Protein AF-A0A1I7TER5-F1 (afdb_monomer_lite)

InterPro domains:
  IPR012885 Sdz-33, F-box domain [PF07735] (1-21)

Sequence (91 aa):
MNSFLKSWMNGGNSIMKYLSVRMKKYDLRSILNGFELDSQSLHFHSGIEIRRKSDGKVALIRMSGVRTFSMYVWPDWKGLPYPVDNPNQLS

Foldseek 3Di:
DLVVVVCVLVVPPVVDFKDKDADPDDDPCVNCPPPDADPPQPVPVFWGWDARQPFQKIWTWGQDPRRMTMIGIDHHDVRHHPPHPDPVVVD

Organism: NCBI:txid1561998

Secondary structure (DSSP, 8-state):
-HHHHHHHHTTTTTT--EEEEE-SS--HHHHTTT----TTS--BTTEEEEEETTTTEEEEEEEETTTEEEEEEEEPGGGSPSSPSSGGGG-

pLDDT: mean 78.72, std 12.88, range [49.12, 93.62]

Structure (mmCIF, N/CA/C/O backbone):
data_AF-A0A1I7TER5-F1
#
_entry.id   AF-A0A1I7TER5-F1
#
loop_
_atom_site.group_PDB
_atom_site.id
_atom_site.type_symbol
_atom_site.label_atom_id
_atom_site.label_alt_id
_atom_site.label_comp_id
_atom_site.label_asym_id
_atom_site.label_entity_id
_atom_site.label_seq_id
_atom_site.pdbx_PDB_ins_code
_atom_site.Cartn_x
_atom_site.Cartn_y
_atom_site.Cartn_z
_atom_site.occupancy
_atom_site.B_iso_or_equiv
_atom_site.auth_seq_id
_atom_site.auth_comp_id
_atom_site.auth_asym_id
_atom_site.auth_atom_id
_atom_site.pdbx_PDB_model_num
ATOM 1 N N . MET A 1 1 ? 11.206 1.413 -4.651 1.00 86.88 1 MET A N 1
ATOM 2 C CA . MET A 1 1 ? 9.772 1.090 -4.476 1.00 86.88 1 MET A CA 1
ATOM 3 C C . MET A 1 1 ? 9.543 0.114 -3.325 1.00 86.88 1 MET A C 1
ATOM 5 O O . MET A 1 1 ? 8.806 0.469 -2.422 1.00 86.88 1 MET A O 1
ATOM 9 N N . ASN A 1 2 ? 10.210 -1.048 -3.276 1.00 88.94 2 ASN A N 1
ATOM 10 C CA . ASN A 1 2 ? 10.057 -2.003 -2.163 1.00 88.94 2 ASN A CA 1
ATOM 11 C C . ASN A 1 2 ? 10.257 -1.371 -0.766 1.00 88.94 2 ASN A C 1
ATOM 13 O O . ASN A 1 2 ? 9.395 -1.512 0.092 1.00 88.94 2 ASN A O 1
ATOM 17 N N . SER A 1 3 ? 11.325 -0.589 -0.561 1.00 90.94 3 SER A N 1
ATOM 18 C CA . SER A 1 3 ? 11.564 0.100 0.722 1.00 90.94 3 SER A CA 1
ATOM 19 C C . SER A 1 3 ? 10.465 1.099 1.087 1.00 90.94 3 SER A C 1
ATOM 21 O O . SER A 1 3 ? 10.132 1.243 2.257 1.00 90.94 3 SER A O 1
ATOM 23 N N . PHE A 1 4 ? 9.873 1.758 0.086 1.00 91.69 4 PHE A N 1
ATOM 24 C CA . PHE A 1 4 ? 8.729 2.641 0.296 1.00 91.69 4 PHE A CA 1
ATOM 25 C C . PHE A 1 4 ? 7.505 1.841 0.759 1.00 91.69 4 PHE A C 1
ATOM 27 O O . PHE A 1 4 ? 6.903 2.206 1.761 1.00 91.69 4 PHE A O 1
ATOM 34 N N . LEU A 1 5 ? 7.184 0.721 0.098 1.00 91.19 5 LEU A N 1
ATOM 35 C CA . LEU A 1 5 ? 6.077 -0.150 0.505 1.00 91.19 5 LEU A CA 1
ATOM 36 C C . LEU A 1 5 ? 6.275 -0.704 1.919 1.00 91.19 5 LEU A C 1
ATOM 38 O O . LEU A 1 5 ? 5.340 -0.684 2.708 1.00 91.19 5 LEU A O 1
ATOM 42 N N . LYS A 1 6 ? 7.494 -1.130 2.270 1.00 92.25 6 LYS A N 1
ATOM 43 C CA . LYS A 1 6 ? 7.831 -1.586 3.628 1.00 92.25 6 LYS A CA 1
ATOM 44 C C . LYS A 1 6 ? 7.683 -0.472 4.665 1.00 92.25 6 LYS A C 1
ATOM 46 O O . LYS A 1 6 ? 7.066 -0.680 5.701 1.00 92.25 6 LYS A O 1
ATOM 51 N N . SER A 1 7 ? 8.204 0.722 4.377 1.00 93.31 7 SER A N 1
ATOM 52 C CA . SER A 1 7 ? 8.060 1.884 5.262 1.00 93.31 7 SER A CA 1
ATOM 53 C C . SER A 1 7 ? 6.593 2.269 5.454 1.00 93.31 7 SER A C 1
ATOM 55 O O . SER A 1 7 ? 6.164 2.494 6.583 1.00 93.31 7 SER A O 1
ATOM 57 N N . TRP A 1 8 ? 5.811 2.277 4.371 1.00 93.31 8 TRP A N 1
ATOM 58 C CA . TRP A 1 8 ? 4.375 2.509 4.434 1.00 93.31 8 TRP A CA 1
ATOM 59 C C . TRP A 1 8 ? 3.701 1.424 5.278 1.00 93.31 8 TRP A C 1
ATOM 61 O O . TRP A 1 8 ? 2.991 1.752 6.214 1.00 93.31 8 TRP A O 1
ATOM 71 N N . MET A 1 9 ? 3.956 0.141 5.038 1.00 90.88 9 MET A N 1
ATOM 72 C CA . MET A 1 9 ? 3.359 -0.951 5.820 1.00 90.88 9 MET A CA 1
ATOM 73 C C . MET A 1 9 ? 3.656 -0.880 7.324 1.00 90.88 9 MET A C 1
ATOM 75 O O . MET A 1 9 ? 2.833 -1.312 8.123 1.00 90.88 9 MET A O 1
ATOM 79 N N . ASN A 1 10 ? 4.768 -0.254 7.709 1.00 91.62 10 ASN A N 1
ATOM 80 C CA . ASN A 1 10 ? 5.160 -0.030 9.102 1.00 91.62 10 ASN A CA 1
ATOM 81 C C . ASN A 1 10 ? 4.653 1.309 9.681 1.00 91.62 10 ASN A C 1
ATOM 83 O O . ASN A 1 10 ? 5.252 1.851 10.606 1.00 91.62 10 ASN A O 1
ATOM 87 N N . GLY A 1 11 ? 3.575 1.875 9.130 1.00 90.00 11 GLY A N 1
ATOM 88 C CA . GLY A 1 11 ? 2.925 3.090 9.645 1.00 90.00 11 GLY A CA 1
ATOM 89 C C . GLY A 1 11 ? 3.433 4.402 9.041 1.00 90.00 11 GLY A C 1
ATOM 90 O O . GLY A 1 11 ? 2.882 5.467 9.325 1.00 90.00 11 GLY A O 1
ATOM 91 N N . GLY A 1 12 ? 4.429 4.353 8.154 1.00 92.62 12 GLY A N 1
ATOM 92 C CA . GLY A 1 12 ? 4.917 5.531 7.444 1.00 92.62 12 GLY A CA 1
ATOM 93 C C . GLY A 1 12 ? 3.821 6.194 6.603 1.00 92.62 12 GLY A C 1
ATOM 94 O O . GLY A 1 12 ? 3.039 5.519 5.928 1.00 92.62 12 GLY A O 1
ATOM 95 N N . ASN A 1 13 ? 3.775 7.528 6.625 1.00 90.50 13 ASN A N 1
ATOM 96 C CA . ASN A 1 13 ? 2.851 8.349 5.833 1.00 90.50 13 ASN A CA 1
ATOM 97 C C . ASN A 1 13 ? 1.381 7.874 5.916 1.00 90.50 13 ASN A C 1
ATOM 99 O O . ASN A 1 13 ? 0.755 7.529 4.911 1.00 90.50 13 ASN A O 1
ATOM 103 N N . SER A 1 14 ? 0.829 7.816 7.132 1.00 86.50 14 SER A N 1
ATOM 104 C CA . SER A 1 14 ? -0.544 7.352 7.383 1.00 86.50 14 SER A CA 1
ATOM 105 C C . SER A 1 14 ? -1.605 8.180 6.654 1.00 86.50 14 SER A C 1
ATOM 107 O O . SER A 1 14 ? -2.624 7.637 6.248 1.00 86.50 14 SER A O 1
ATOM 109 N N . ILE A 1 15 ? -1.379 9.466 6.402 1.00 90.75 15 ILE A N 1
ATOM 110 C CA . ILE A 1 15 ? -2.339 10.329 5.695 1.00 90.75 15 ILE A CA 1
ATOM 111 C C . ILE A 1 15 ? -2.357 10.126 4.171 1.00 90.75 15 ILE A C 1
ATOM 113 O O . ILE A 1 15 ? -3.163 10.754 3.483 1.00 90.75 15 ILE A O 1
ATOM 117 N N . MET A 1 16 ? -1.483 9.271 3.629 1.00 92.19 16 MET A N 1
ATOM 118 C CA . MET A 1 16 ? -1.385 9.044 2.191 1.00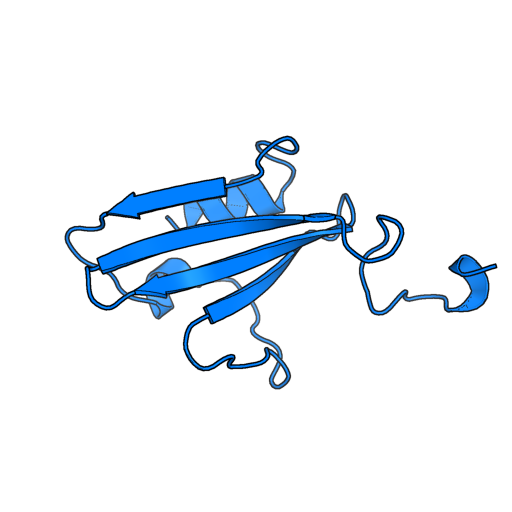 92.19 16 MET A CA 1
ATOM 119 C C . MET A 1 16 ? -2.700 8.524 1.609 1.00 92.19 16 MET A C 1
ATOM 121 O O . MET A 1 16 ? -3.294 7.588 2.138 1.00 92.19 16 MET A O 1
ATOM 125 N N . LYS A 1 17 ? -3.112 9.116 0.484 1.00 93.62 17 LYS A N 1
ATOM 126 C CA . LYS A 1 17 ? -4.304 8.719 -0.288 1.00 93.62 17 LYS A CA 1
ATOM 127 C C . LYS A 1 17 ? -3.952 8.166 -1.666 1.00 93.62 17 LYS A C 1
ATOM 129 O O . LYS A 1 17 ? -4.642 7.296 -2.187 1.00 93.62 17 LYS A O 1
ATOM 134 N N . TYR A 1 18 ? -2.883 8.685 -2.265 1.00 93.44 18 TYR A N 1
ATOM 135 C CA . TYR A 1 18 ? -2.494 8.354 -3.625 1.00 93.44 18 TYR A CA 1
ATOM 136 C C . TYR A 1 18 ? -0.994 8.555 -3.842 1.00 93.44 18 TYR A C 1
ATOM 138 O O . TYR A 1 18 ? -0.416 9.519 -3.340 1.00 93.44 18 TYR A O 1
ATOM 146 N N . LEU A 1 19 ? -0.385 7.669 -4.627 1.00 92.56 19 LEU A N 1
ATOM 147 C CA . LEU A 1 19 ? 0.959 7.817 -5.173 1.00 92.56 19 LEU A CA 1
ATOM 148 C C . LEU A 1 19 ? 0.956 7.372 -6.638 1.00 92.56 19 LEU A C 1
ATOM 150 O O . LEU A 1 19 ? 0.442 6.303 -6.959 1.00 92.56 19 LEU A O 1
ATOM 154 N N . SER A 1 20 ? 1.589 8.157 -7.509 1.00 90.94 20 SER A N 1
ATOM 155 C CA . SER A 1 20 ? 1.830 7.804 -8.909 1.00 90.94 20 SER A CA 1
ATOM 156 C C . SER A 1 20 ? 3.271 8.089 -9.274 1.00 90.94 20 SER A C 1
ATOM 158 O O . SER A 1 20 ? 3.731 9.224 -9.156 1.00 90.94 20 SER A O 1
ATOM 160 N N . VAL A 1 21 ? 3.999 7.062 -9.698 1.00 89.44 21 VAL A N 1
ATOM 161 C CA . VAL A 1 21 ? 5.416 7.180 -10.042 1.00 89.44 21 VAL A CA 1
ATOM 162 C C . VAL A 1 21 ? 5.672 6.469 -11.355 1.00 89.44 21 VAL A C 1
ATOM 164 O O . VAL A 1 21 ? 5.447 5.266 -11.490 1.00 89.44 21 VAL A O 1
ATOM 167 N N . ARG A 1 22 ? 6.207 7.209 -12.327 1.00 88.31 22 ARG A N 1
ATOM 168 C CA . ARG A 1 22 ? 6.697 6.626 -13.574 1.00 88.31 22 ARG A CA 1
ATOM 169 C C . ARG A 1 22 ? 8.054 5.970 -13.334 1.00 88.31 22 ARG A C 1
ATOM 171 O O . ARG A 1 22 ? 8.999 6.623 -12.897 1.00 88.31 22 ARG A O 1
ATOM 178 N N . MET A 1 23 ? 8.167 4.687 -13.650 1.00 84.38 23 MET A N 1
ATOM 179 C CA . MET A 1 23 ? 9.384 3.905 -13.458 1.00 84.38 23 MET A CA 1
ATOM 180 C C . MET A 1 23 ? 10.094 3.642 -14.791 1.00 84.38 23 MET A C 1
ATOM 182 O O . MET A 1 23 ? 9.480 3.237 -15.776 1.00 84.38 23 MET A O 1
ATOM 186 N N . LYS A 1 24 ? 11.421 3.839 -14.832 1.00 83.00 24 LYS A N 1
ATOM 187 C CA . LYS A 1 24 ? 12.232 3.563 -16.037 1.00 83.00 24 LYS A CA 1
ATOM 188 C C . LYS A 1 24 ? 12.323 2.061 -16.338 1.00 83.00 24 LYS A C 1
ATOM 190 O O . LYS A 1 24 ? 12.180 1.656 -17.491 1.00 83.00 24 LYS A O 1
ATOM 195 N N . LYS A 1 25 ? 12.531 1.247 -15.301 1.00 76.19 25 LYS A N 1
ATOM 196 C CA . LYS A 1 25 ? 12.509 -0.224 -15.318 1.00 76.19 25 LYS A CA 1
ATOM 197 C C . LYS A 1 25 ? 11.633 -0.692 -14.161 1.00 76.19 25 LYS A C 1
ATOM 199 O O . LYS A 1 25 ? 11.673 -0.068 -13.101 1.00 76.19 25 LYS A O 1
ATOM 204 N N . TYR A 1 26 ? 10.859 -1.751 -14.363 1.00 73.19 26 TYR A N 1
ATOM 205 C CA . TYR A 1 26 ? 10.047 -2.341 -13.306 1.00 73.19 26 TYR A CA 1
ATOM 206 C C . TYR A 1 26 ? 10.149 -3.864 -13.344 1.00 73.19 26 TYR A C 1
ATOM 208 O O . TYR A 1 26 ? 10.269 -4.456 -14.412 1.0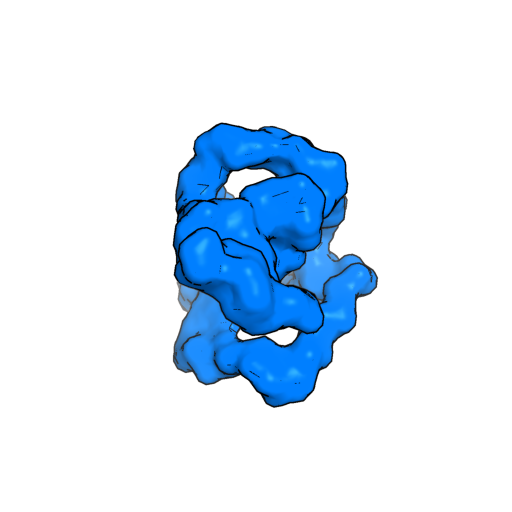0 73.19 26 TYR A O 1
ATOM 216 N N . ASP A 1 27 ? 10.107 -4.458 -12.157 1.00 76.56 27 ASP A N 1
ATOM 217 C CA . ASP A 1 27 ? 9.973 -5.889 -11.930 1.00 76.56 27 ASP A CA 1
ATOM 218 C C . ASP A 1 27 ? 9.033 -6.059 -10.733 1.00 76.56 27 ASP A C 1
ATOM 220 O O . ASP A 1 27 ? 9.319 -5.575 -9.632 1.00 76.56 27 ASP A O 1
ATOM 224 N N . LEU A 1 28 ? 7.884 -6.692 -10.969 1.00 74.69 28 LEU A N 1
ATOM 225 C CA . LEU A 1 28 ? 6.860 -6.900 -9.950 1.00 74.69 28 LEU A CA 1
ATOM 226 C C . LEU A 1 28 ? 7.416 -7.726 -8.785 1.00 74.69 28 LEU A C 1
ATOM 228 O O . LEU A 1 28 ? 7.149 -7.408 -7.627 1.00 74.69 28 LEU A O 1
ATOM 232 N N . ARG A 1 29 ? 8.261 -8.719 -9.088 1.00 77.19 29 ARG A N 1
ATOM 233 C CA . ARG A 1 29 ? 8.884 -9.580 -8.082 1.00 77.19 29 ARG A CA 1
ATOM 234 C C . ARG A 1 29 ? 9.802 -8.777 -7.162 1.00 77.19 29 ARG A C 1
ATOM 236 O O . ARG A 1 29 ? 9.727 -8.923 -5.948 1.00 77.19 29 ARG A O 1
ATOM 243 N N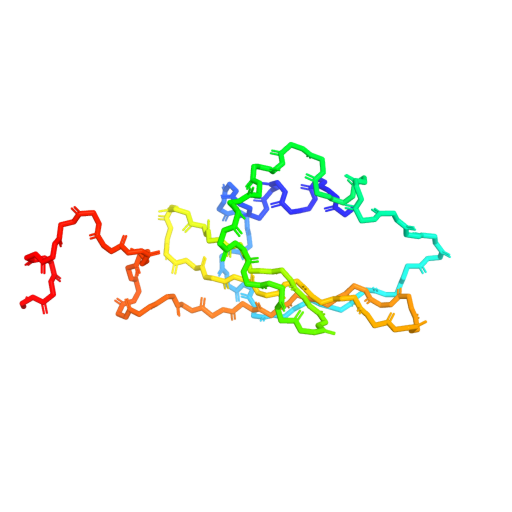 . SER A 1 30 ? 10.599 -7.863 -7.715 1.00 82.50 30 SER A N 1
ATOM 244 C CA . SER A 1 30 ? 11.432 -6.934 -6.939 1.00 82.50 30 SER A CA 1
ATOM 245 C C . SER A 1 30 ? 10.615 -5.949 -6.098 1.00 82.50 30 SER A C 1
ATOM 247 O O . SER A 1 30 ? 11.004 -5.632 -4.973 1.00 82.50 30 SER A O 1
ATOM 249 N N . ILE A 1 31 ? 9.491 -5.439 -6.616 1.00 82.31 31 ILE A N 1
ATOM 250 C CA . ILE A 1 31 ? 8.619 -4.512 -5.872 1.00 82.31 31 ILE A CA 1
ATOM 251 C C . ILE A 1 31 ? 7.997 -5.217 -4.664 1.00 82.31 31 ILE A C 1
ATOM 253 O O . ILE A 1 31 ? 8.002 -4.648 -3.570 1.00 82.31 31 ILE A O 1
ATOM 257 N N . LEU A 1 32 ? 7.532 -6.452 -4.850 1.00 80.94 32 LEU A N 1
ATOM 258 C CA . LEU A 1 32 ? 6.821 -7.242 -3.844 1.00 80.94 32 LEU A CA 1
ATOM 259 C C . LEU A 1 32 ? 7.729 -8.187 -3.048 1.00 80.94 32 LEU A C 1
ATOM 261 O O . LEU A 1 32 ? 7.245 -9.036 -2.305 1.00 80.94 32 LEU A O 1
ATOM 265 N N . ASN A 1 33 ? 9.048 -8.045 -3.162 1.00 84.75 33 ASN A N 1
ATOM 266 C CA . ASN A 1 33 ? 9.969 -8.908 -2.439 1.00 84.75 33 ASN A CA 1
ATOM 267 C C . ASN A 1 33 ? 9.790 -8.768 -0.912 1.00 84.75 33 ASN A C 1
ATOM 269 O O . ASN A 1 33 ? 9.966 -7.676 -0.351 1.00 84.75 33 ASN A O 1
ATOM 273 N N . GLY A 1 34 ? 9.480 -9.882 -0.248 1.00 81.81 34 GLY A N 1
ATOM 274 C CA . GLY A 1 34 ? 9.189 -9.939 1.186 1.00 81.81 34 GLY A CA 1
ATOM 275 C C . GLY A 1 34 ? 7.729 -9.672 1.559 1.00 81.81 34 GLY A C 1
ATOM 276 O O . GLY A 1 34 ? 7.463 -9.423 2.730 1.00 81.81 34 GLY A O 1
ATOM 277 N N . PHE A 1 35 ? 6.806 -9.695 0.594 1.00 79.88 35 PHE A N 1
ATOM 278 C CA . PHE A 1 35 ? 5.367 -9.742 0.848 1.00 79.88 35 PHE A CA 1
ATOM 279 C C . PHE A 1 35 ? 4.850 -11.156 0.574 1.00 79.88 35 PHE A C 1
ATOM 281 O O . PHE A 1 35 ? 5.075 -11.691 -0.513 1.00 79.88 35 PHE A O 1
ATOM 288 N N . GLU A 1 36 ? 4.166 -11.753 1.548 1.00 73.94 36 GLU A N 1
ATOM 289 C CA . GLU A 1 36 ? 3.392 -12.973 1.321 1.00 73.94 36 GLU A CA 1
ATOM 290 C C . GLU A 1 36 ? 2.131 -12.601 0.544 1.00 73.94 36 GLU A C 1
ATOM 292 O O . GLU A 1 36 ? 1.354 -11.742 0.963 1.00 73.94 36 GLU A O 1
ATOM 297 N N . LEU A 1 37 ? 1.977 -13.196 -0.636 1.00 67.50 37 LEU A N 1
ATOM 298 C CA . LEU A 1 37 ? 0.785 -13.036 -1.453 1.00 67.50 37 LEU A CA 1
ATOM 299 C C . LEU A 1 37 ? -0.146 -14.192 -1.114 1.00 67.50 37 L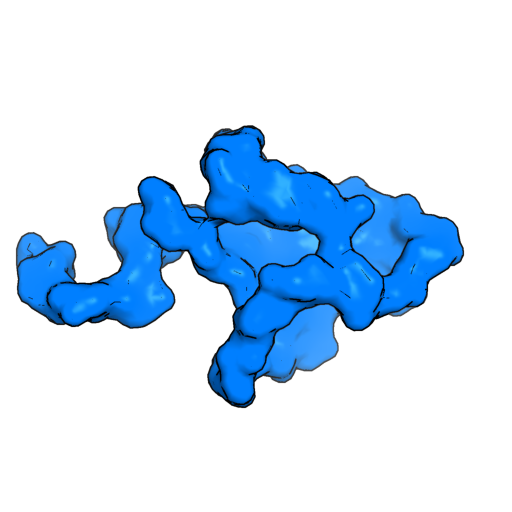EU A C 1
ATOM 301 O O . LEU A 1 37 ? 0.182 -15.343 -1.401 1.00 67.50 37 LEU A O 1
ATOM 305 N N . ASP A 1 38 ? -1.297 -13.893 -0.519 1.00 61.91 38 ASP A N 1
ATOM 306 C CA . ASP A 1 38 ? -2.328 -14.910 -0.347 1.00 61.91 38 ASP A CA 1
ATOM 307 C C . ASP A 1 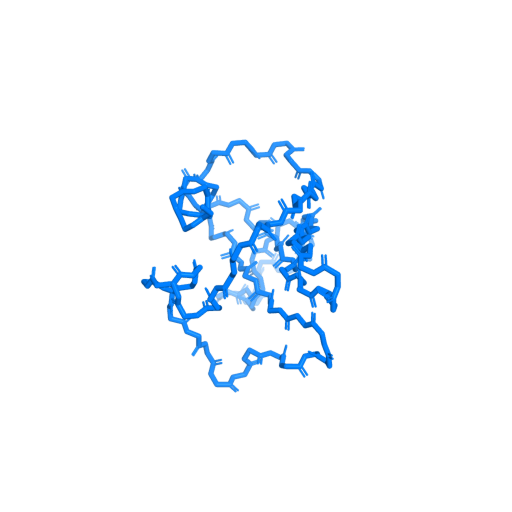38 ? -2.783 -15.406 -1.720 1.00 61.91 38 ASP A C 1
ATOM 309 O O . ASP A 1 38 ? -2.885 -14.631 -2.671 1.00 61.91 38 ASP A O 1
ATOM 313 N N . SER A 1 39 ? -3.104 -16.692 -1.833 1.00 52.22 39 SER A N 1
ATOM 314 C CA . SER A 1 39 ? -3.656 -17.287 -3.062 1.00 52.22 39 SER A CA 1
ATOM 315 C C . SER A 1 39 ? -5.010 -16.679 -3.467 1.00 52.22 39 SER A C 1
ATOM 317 O O . SER A 1 39 ? -5.407 -16.769 -4.626 1.00 52.22 39 SER A O 1
ATOM 319 N N . GLN A 1 40 ? -5.687 -16.017 -2.520 1.00 51.41 40 GLN A N 1
ATOM 320 C CA . GLN A 1 40 ? -6.884 -15.195 -2.716 1.00 51.41 40 GLN A CA 1
ATOM 321 C C . GLN A 1 40 ? -6.591 -13.721 -2.998 1.00 51.41 40 GLN A C 1
ATOM 323 O O . GLN A 1 40 ? -7.540 -12.947 -3.115 1.00 51.41 40 GLN A O 1
ATOM 328 N N . SER A 1 41 ? -5.319 -13.313 -3.109 1.00 51.50 41 SER A N 1
ATOM 329 C CA . SER A 1 41 ? -4.955 -11.987 -3.609 1.00 51.50 41 SER A CA 1
ATOM 330 C C . SER A 1 41 ? -5.651 -11.825 -4.947 1.00 51.50 41 SER A C 1
ATOM 332 O O . SER A 1 41 ? -5.246 -12.424 -5.943 1.00 51.50 41 SER A O 1
ATOM 334 N N . LEU A 1 42 ? -6.766 -11.094 -4.930 1.00 49.34 42 LEU A N 1
ATOM 335 C CA . LEU A 1 42 ? -7.637 -10.923 -6.072 1.00 4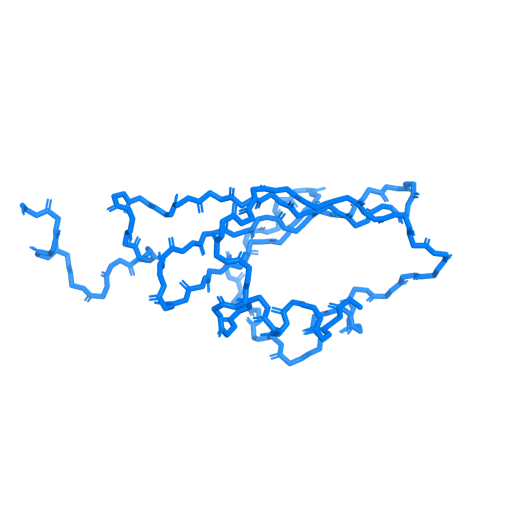9.34 42 LEU A CA 1
ATOM 336 C C . LEU A 1 42 ? -6.762 -10.318 -7.156 1.00 49.34 42 LEU A C 1
ATOM 338 O O . LEU A 1 42 ? -6.427 -9.133 -7.112 1.00 49.34 42 LEU A O 1
ATOM 342 N N . HIS A 1 43 ? -6.373 -11.149 -8.120 1.00 49.12 43 HIS A N 1
ATOM 343 C CA . HIS A 1 43 ? -5.877 -10.708 -9.404 1.00 49.12 43 HIS A CA 1
ATOM 344 C C . HIS A 1 43 ? -7.051 -10.006 -10.090 1.00 49.12 43 HIS A C 1
ATOM 346 O O . HIS A 1 43 ? -7.655 -10.503 -11.039 1.00 49.12 43 HIS A O 1
ATOM 352 N N . PHE A 1 44 ? -7.402 -8.814 -9.604 1.00 49.12 44 PHE A N 1
ATOM 353 C CA . PHE A 1 44 ? -8.073 -7.845 -10.436 1.00 49.12 44 PHE A CA 1
ATOM 354 C C . PHE A 1 44 ? -7.191 -7.729 -11.670 1.00 49.12 44 PHE A C 1
ATOM 356 O O . PHE A 1 44 ? -5.966 -7.683 -11.540 1.00 49.12 44 PHE A O 1
ATOM 363 N N . HIS A 1 45 ? -7.797 -7.684 -12.852 1.00 55.44 45 HIS A N 1
ATOM 364 C CA . HIS A 1 45 ? -7.126 -7.662 -14.157 1.00 55.44 45 HIS A CA 1
ATOM 365 C C . HIS A 1 45 ? -6.066 -6.534 -14.341 1.00 55.44 45 HIS A C 1
ATOM 367 O O . HIS A 1 45 ? -5.614 -6.287 -15.452 1.00 55.44 45 HIS A O 1
ATOM 373 N N . SER A 1 46 ? -5.665 -5.805 -13.287 1.00 65.00 46 SER A N 1
ATOM 374 C CA . SER A 1 46 ? -4.606 -4.792 -13.293 1.00 65.00 46 SER A CA 1
ATOM 375 C C . SER A 1 46 ? -3.991 -4.413 -11.919 1.00 65.00 46 SER A C 1
ATOM 377 O O . SER A 1 46 ? -3.371 -3.349 -11.837 1.00 65.00 46 SER A O 1
ATOM 379 N N . GLY A 1 47 ? -4.116 -5.198 -10.831 1.00 77.25 47 GLY A N 1
ATOM 380 C CA . GLY A 1 47 ? -3.511 -4.791 -9.544 1.00 77.25 47 GLY A CA 1
ATOM 381 C C . GLY A 1 47 ? -3.511 -5.805 -8.396 1.00 77.25 47 GLY A C 1
ATOM 382 O O . GLY A 1 47 ? -4.091 -6.876 -8.513 1.00 77.25 47 GLY A O 1
ATOM 383 N N . ILE A 1 48 ? -2.840 -5.433 -7.301 1.00 83.00 48 ILE A N 1
ATOM 384 C CA . ILE A 1 48 ? -2.666 -6.207 -6.061 1.00 83.00 48 ILE A CA 1
ATOM 385 C C . ILE A 1 48 ? -3.120 -5.355 -4.885 1.00 83.00 48 ILE A C 1
ATOM 387 O O . ILE A 1 48 ? -2.709 -4.201 -4.758 1.00 83.00 48 ILE A O 1
ATOM 391 N N . GLU A 1 49 ? -3.946 -5.927 -4.022 1.00 85.69 49 GLU A N 1
ATOM 392 C CA . GLU A 1 49 ? -4.366 -5.297 -2.777 1.00 85.69 49 GLU A CA 1
ATOM 393 C C . GLU A 1 49 ? -3.443 -5.714 -1.626 1.00 85.69 49 GLU A C 1
ATOM 395 O O . GLU A 1 49 ? -3.116 -6.890 -1.481 1.00 85.69 49 GLU A O 1
ATOM 400 N N . ILE A 1 50 ? -3.021 -4.752 -0.805 1.00 85.88 50 ILE A N 1
ATOM 401 C CA . ILE A 1 50 ? -2.301 -4.991 0.448 1.00 85.88 50 ILE A CA 1
ATOM 402 C C . ILE A 1 50 ? -3.037 -4.312 1.603 1.00 85.88 50 ILE A C 1
ATOM 404 O O . ILE A 1 50 ? -3.580 -3.217 1.448 1.00 85.88 50 ILE A O 1
ATOM 408 N N . ARG A 1 51 ? -3.033 -4.949 2.777 1.00 86.31 51 ARG A N 1
ATOM 409 C CA . ARG A 1 51 ? -3.677 -4.434 3.993 1.00 86.31 51 ARG A CA 1
ATOM 410 C C . ARG A 1 51 ? -2.648 -4.119 5.062 1.00 86.31 51 ARG A C 1
ATOM 412 O O . ARG A 1 51 ? -1.843 -4.975 5.427 1.00 86.31 51 ARG A O 1
ATOM 419 N N . ARG A 1 52 ? -2.703 -2.908 5.609 1.00 87.06 52 ARG A N 1
ATOM 420 C CA . ARG A 1 52 ? -1.866 -2.473 6.721 1.00 87.06 52 ARG A CA 1
ATOM 421 C C . ARG A 1 52 ? -2.543 -2.817 8.046 1.00 87.06 52 ARG A C 1
ATOM 423 O O . ARG A 1 52 ? -3.508 -2.176 8.449 1.00 87.06 52 ARG A O 1
ATOM 430 N N . LYS A 1 53 ? -1.996 -3.809 8.751 1.00 81.38 53 LYS A N 1
ATOM 431 C CA . LYS A 1 53 ? -2.561 -4.309 10.017 1.00 81.38 53 LYS A CA 1
ATOM 432 C C . LYS A 1 53 ? -2.614 -3.263 11.136 1.00 81.38 53 LYS A C 1
ATOM 434 O O . LYS A 1 53 ? -3.489 -3.341 11.983 1.00 81.38 53 LYS A O 1
ATOM 439 N N . SER A 1 54 ? -1.698 -2.293 11.145 1.00 84.38 54 SER A N 1
ATOM 440 C CA . SER A 1 54 ? -1.572 -1.329 12.246 1.00 84.38 54 SER A CA 1
ATOM 441 C C . SER A 1 54 ? -2.743 -0.352 12.370 1.00 84.38 54 SER A C 1
ATOM 443 O O . SER A 1 54 ? -3.008 0.132 13.462 1.00 84.38 54 SER A O 1
ATOM 445 N N . ASP A 1 55 ? -3.389 -0.000 11.257 1.00 83.12 55 ASP A N 1
ATOM 446 C CA . ASP A 1 55 ? -4.420 1.048 11.205 1.00 83.12 55 ASP A CA 1
ATOM 447 C C . ASP A 1 55 ? -5.578 0.714 10.251 1.00 83.12 55 ASP A C 1
ATOM 449 O O . ASP A 1 55 ? -6.364 1.595 9.902 1.00 83.12 55 ASP A O 1
ATOM 453 N N . GLY A 1 56 ? -5.657 -0.540 9.792 1.00 84.50 56 GLY A N 1
ATOM 454 C CA . GLY A 1 56 ? -6.713 -0.997 8.897 1.00 84.50 56 GLY A CA 1
ATOM 455 C C . GLY A 1 56 ? -6.749 -0.235 7.574 1.00 84.50 56 GLY A C 1
ATOM 456 O O . GLY A 1 56 ? -7.823 -0.047 7.021 1.00 84.50 56 GLY A O 1
ATOM 457 N N . LYS A 1 57 ? -5.628 0.278 7.055 1.00 89.00 57 LYS A N 1
ATOM 458 C CA . LYS A 1 57 ? -5.609 0.875 5.708 1.00 89.00 57 LYS A CA 1
ATOM 459 C C . LYS A 1 57 ? -5.426 -0.184 4.640 1.00 89.00 57 LYS A C 1
ATOM 461 O O . LYS A 1 57 ? -4.557 -1.047 4.739 1.00 89.00 57 LYS A O 1
ATOM 466 N N . VAL A 1 58 ? -6.175 -0.041 3.562 1.00 89.75 58 VAL A N 1
ATOM 467 C CA . VAL A 1 58 ? -6.051 -0.858 2.359 1.00 89.75 58 VAL A CA 1
ATOM 468 C C . VAL A 1 58 ? -5.338 -0.045 1.295 1.00 89.75 58 VAL A C 1
ATOM 470 O O . VAL A 1 58 ? -5.552 1.165 1.175 1.00 89.75 58 VAL A O 1
ATOM 473 N N . ALA A 1 59 ? -4.486 -0.705 0.517 1.00 90.69 59 ALA A N 1
ATOM 474 C CA . ALA A 1 59 ? -3.918 -0.114 -0.675 1.00 90.69 59 ALA A CA 1
ATOM 475 C C . ALA A 1 59 ? -4.035 -1.030 -1.886 1.00 90.69 59 ALA A C 1
ATOM 477 O O . ALA A 1 59 ? -3.616 -2.182 -1.842 1.00 90.69 59 ALA A O 1
ATOM 478 N N . LEU A 1 60 ? -4.510 -0.478 -3.001 1.00 89.50 60 LEU A N 1
ATOM 479 C CA . LEU A 1 60 ? -4.429 -1.121 -4.306 1.00 89.50 60 LEU A CA 1
ATOM 480 C C . LEU A 1 60 ? -3.222 -0.601 -5.065 1.00 89.50 60 LEU A C 1
ATOM 482 O O . LEU A 1 60 ? -3.144 0.575 -5.430 1.00 89.50 60 LEU A O 1
ATOM 486 N N . ILE A 1 61 ? -2.307 -1.517 -5.335 1.00 88.06 61 ILE A N 1
ATOM 487 C CA . ILE A 1 61 ? -1.137 -1.324 -6.169 1.00 88.06 61 ILE A CA 1
ATOM 488 C C . ILE A 1 61 ? -1.513 -1.726 -7.591 1.00 88.06 61 ILE A C 1
ATOM 490 O O . ILE A 1 61 ? -1.781 -2.892 -7.869 1.00 88.06 61 ILE A O 1
ATOM 494 N N . ARG A 1 62 ? -1.514 -0.763 -8.511 1.00 84.94 62 ARG A N 1
ATOM 495 C CA . ARG A 1 62 ? -1.682 -1.006 -9.944 1.00 84.94 62 ARG A CA 1
ATOM 496 C C . ARG A 1 62 ? -0.408 -0.705 -10.704 1.00 84.94 62 ARG A C 1
ATOM 498 O O . ARG A 1 62 ? 0.301 0.260 -10.420 1.00 84.94 62 ARG A O 1
ATOM 505 N N . MET A 1 63 ? -0.189 -1.510 -11.733 1.00 76.56 63 MET A N 1
ATOM 506 C CA . MET A 1 63 ? 0.821 -1.268 -12.750 1.00 76.56 63 MET A CA 1
ATOM 507 C C . MET A 1 63 ? 0.113 -1.119 -14.091 1.00 76.56 63 MET A C 1
ATOM 509 O O . MET A 1 63 ? -0.625 -2.011 -14.506 1.00 76.56 63 MET A O 1
ATOM 513 N N . SER A 1 64 ? 0.320 0.006 -14.768 1.00 69.88 64 SER A N 1
ATOM 514 C CA . SER A 1 64 ? -0.211 0.222 -16.117 1.00 69.88 64 SER A CA 1
ATOM 515 C C . SER A 1 64 ? 0.878 0.049 -17.177 1.00 69.88 64 SER A C 1
ATOM 517 O O . SER A 1 64 ? 2.073 0.202 -16.900 1.00 69.88 64 SER A O 1
ATOM 519 N N . GLY A 1 65 ? 0.468 -0.230 -18.422 1.00 61.81 65 GLY A N 1
ATOM 520 C CA . GLY A 1 65 ? 1.371 -0.458 -19.561 1.00 61.81 65 GLY A CA 1
ATOM 521 C C . GLY A 1 65 ? 2.373 0.677 -19.832 1.00 61.81 65 GLY A C 1
ATOM 522 O O . GLY A 1 65 ? 3.412 0.451 -20.445 1.00 61.81 65 GLY A O 1
ATOM 523 N N . VAL A 1 66 ? 2.136 1.880 -19.295 1.00 67.56 66 VAL A N 1
ATOM 524 C CA . VAL A 1 66 ? 3.044 3.040 -19.385 1.00 67.56 66 VAL A CA 1
ATOM 525 C C . VAL A 1 66 ? 4.159 3.056 -18.322 1.00 67.56 66 VAL A C 1
ATOM 527 O O . VAL A 1 66 ? 4.819 4.080 -18.132 1.00 67.56 66 VAL A O 1
ATOM 530 N N . ARG A 1 67 ? 4.420 1.916 -17.662 1.00 78.50 67 ARG A N 1
ATOM 531 C CA . ARG A 1 67 ? 5.428 1.755 -16.591 1.00 78.50 67 ARG A CA 1
ATOM 532 C C . ARG A 1 67 ? 5.158 2.650 -15.381 1.00 78.50 67 ARG A C 1
ATOM 534 O O . ARG A 1 67 ? 6.089 3.100 -14.711 1.00 78.50 67 ARG A O 1
ATOM 541 N N . THR A 1 68 ? 3.889 2.925 -15.110 1.00 84.69 68 THR A N 1
ATOM 542 C CA . THR A 1 68 ? 3.485 3.711 -13.947 1.00 84.69 68 THR A CA 1
ATOM 543 C C . THR A 1 68 ? 3.108 2.769 -12.820 1.00 84.69 68 THR A C 1
ATOM 545 O O . THR A 1 68 ? 2.246 1.907 -12.989 1.00 84.69 68 THR A O 1
ATOM 548 N N . PHE A 1 69 ? 3.767 2.954 -11.681 1.00 87.56 69 PHE A N 1
ATOM 549 C CA . PHE A 1 69 ? 3.328 2.426 -10.402 1.00 87.56 69 PHE A CA 1
ATOM 550 C C . PHE A 1 69 ? 2.296 3.387 -9.826 1.00 87.56 69 PHE A C 1
ATOM 552 O O . PHE A 1 69 ? 2.592 4.570 -9.639 1.00 87.56 69 PHE A O 1
ATOM 559 N N . SER A 1 70 ? 1.102 2.884 -9.541 1.00 89.31 70 SER A N 1
ATOM 560 C CA . SER A 1 70 ? 0.053 3.638 -8.868 1.00 89.31 70 SER A CA 1
ATOM 561 C C . SER A 1 70 ? -0.369 2.914 -7.603 1.00 89.31 70 SER A C 1
ATOM 563 O O . SER A 1 70 ? -0.564 1.704 -7.612 1.00 89.31 70 SER A O 1
ATOM 565 N N . MET A 1 71 ? -0.524 3.661 -6.520 1.00 92.06 71 MET A N 1
ATOM 566 C CA . MET A 1 71 ? -1.017 3.157 -5.247 1.00 92.06 71 MET A CA 1
ATOM 567 C C . MET A 1 71 ? -2.157 4.049 -4.789 1.00 92.06 71 MET A C 1
ATOM 569 O O . MET A 1 71 ? -1.986 5.261 -4.661 1.00 92.06 71 MET A O 1
ATOM 573 N N . TYR A 1 72 ? -3.311 3.444 -4.557 1.00 92.31 72 TYR A N 1
ATOM 574 C CA . TYR A 1 72 ? -4.511 4.098 -4.046 1.00 92.31 72 TYR A CA 1
ATOM 575 C C . TYR A 1 72 ? -4.748 3.589 -2.636 1.00 92.31 72 TYR A C 1
ATOM 577 O O . TYR A 1 72 ? -4.664 2.383 -2.435 1.00 92.31 72 TYR A O 1
ATOM 585 N N . VAL A 1 73 ? -5.013 4.481 -1.683 1.00 92.81 73 VAL A N 1
ATOM 586 C CA . VAL A 1 73 ? -5.149 4.139 -0.263 1.00 92.81 73 VAL A CA 1
ATOM 587 C C . VAL A 1 73 ? -6.494 4.604 0.268 1.00 92.81 73 VAL A C 1
ATOM 589 O O . VAL A 1 73 ? -6.871 5.764 0.089 1.00 92.81 73 VAL A O 1
ATOM 592 N N . TRP A 1 74 ? -7.186 3.716 0.971 1.00 91.19 74 TRP A N 1
ATOM 593 C CA . TRP A 1 74 ? -8.454 3.992 1.640 1.00 91.19 74 TRP A CA 1
ATOM 594 C C . TRP A 1 74 ? -8.516 3.254 2.986 1.00 91.19 74 TRP A C 1
ATOM 596 O O . TRP A 1 74 ? -7.747 2.314 3.204 1.00 91.19 74 TRP A O 1
ATOM 606 N N . PRO A 1 75 ? -9.354 3.700 3.938 1.00 87.38 75 PRO A N 1
ATOM 607 C CA . PRO A 1 75 ? -9.618 2.912 5.138 1.00 87.38 75 PRO A CA 1
ATOM 608 C C . PRO A 1 75 ? -10.352 1.621 4.763 1.00 87.38 75 PRO A C 1
ATOM 610 O O . PRO A 1 75 ? -11.220 1.640 3.894 1.00 87.38 75 PRO A O 1
ATOM 613 N N . ASP A 1 76 ? -10.031 0.518 5.429 1.00 81.19 76 ASP A N 1
ATOM 614 C CA . ASP A 1 76 ? -10.813 -0.716 5.354 1.00 81.19 76 ASP A CA 1
ATOM 615 C C . ASP A 1 76 ? -12.217 -0.497 5.962 1.00 81.19 76 ASP A C 1
ATOM 617 O O . ASP A 1 76 ? -12.517 0.567 6.524 1.00 81.19 76 ASP A O 1
ATOM 621 N N . TRP A 1 77 ? -13.120 -1.465 5.814 1.00 71.06 77 TRP A N 1
ATOM 622 C CA . TRP A 1 77 ? -14.503 -1.353 6.280 1.00 71.06 77 TRP A CA 1
ATOM 623 C C . TRP A 1 77 ? -14.565 -0.984 7.772 1.00 71.06 77 TRP A C 1
ATOM 625 O O . TRP A 1 77 ? -13.968 -1.644 8.619 1.00 71.06 77 TRP A O 1
ATOM 635 N N . LYS A 1 78 ? -15.279 0.104 8.102 1.00 71.19 78 LYS A N 1
ATOM 636 C CA . LYS A 1 78 ? -15.338 0.704 9.456 1.00 71.19 78 LYS A CA 1
ATOM 637 C C . LYS A 1 78 ? -13.972 1.110 10.054 1.00 71.19 78 LYS A C 1
ATOM 639 O O . LYS A 1 78 ? -13.896 1.394 11.244 1.00 71.19 78 LYS A O 1
ATOM 644 N N . GLY A 1 79 ? -12.905 1.179 9.255 1.00 67.56 79 GLY A N 1
ATOM 645 C CA . GLY A 1 79 ? -11.542 1.449 9.727 1.00 67.56 79 GLY A CA 1
ATOM 646 C C . GLY A 1 79 ? -10.877 0.261 10.427 1.00 67.56 79 GLY A C 1
ATOM 647 O O . GLY A 1 79 ? -9.865 0.451 11.098 1.00 67.56 79 GLY A O 1
ATOM 648 N N . LEU A 1 80 ? -11.436 -0.946 10.288 1.00 66.81 80 LEU A N 1
ATOM 649 C CA . LEU A 1 80 ? -10.905 -2.180 10.860 1.00 66.81 80 LEU A CA 1
ATOM 650 C C . LEU A 1 80 ? -10.402 -3.102 9.743 1.00 66.81 80 LEU A C 1
ATOM 652 O O . LEU A 1 80 ? -11.083 -3.226 8.726 1.00 66.81 80 LEU A O 1
ATOM 656 N N . PRO A 1 81 ? -9.245 -3.767 9.911 1.00 65.00 81 PRO A N 1
ATOM 657 C CA . PRO A 1 81 ? -8.746 -4.710 8.915 1.00 65.00 81 PRO A CA 1
ATOM 658 C C . PRO A 1 81 ? -9.742 -5.866 8.708 1.00 65.00 81 PRO A C 1
ATOM 660 O O . PRO A 1 81 ? -10.133 -6.528 9.667 1.00 65.00 81 PRO A O 1
ATOM 663 N N . TYR A 1 82 ? -10.149 -6.101 7.458 1.00 64.94 82 TYR A N 1
ATOM 664 C CA . TYR A 1 82 ? -10.998 -7.220 7.044 1.00 64.94 82 TYR A CA 1
ATOM 665 C C . TYR A 1 82 ? -10.150 -8.419 6.551 1.00 64.94 82 TYR A C 1
ATOM 667 O O . TYR A 1 82 ? -9.153 -8.203 5.855 1.00 64.94 82 TYR A O 1
ATOM 675 N N . PRO A 1 83 ? -10.555 -9.681 6.802 1.00 64.81 83 PRO A N 1
ATOM 676 C CA . PRO A 1 83 ? -11.650 -10.076 7.682 1.00 64.81 83 PRO A CA 1
ATOM 677 C C . PRO A 1 83 ? -11.325 -9.706 9.126 1.00 64.81 83 PRO A C 1
ATOM 679 O O . PRO A 1 83 ? -10.180 -9.777 9.557 1.00 64.81 83 PRO A O 1
ATOM 682 N N . VAL A 1 84 ? -12.348 -9.273 9.855 1.00 66.12 84 VAL A N 1
ATOM 683 C CA . VAL A 1 84 ? -12.188 -8.934 11.265 1.00 66.12 84 VAL A CA 1
ATOM 684 C C . VAL A 1 84 ? -11.946 -10.243 12.013 1.00 66.12 84 VAL A C 1
ATOM 686 O O . VAL A 1 84 ? -12.803 -11.125 11.962 1.00 66.12 84 VAL A O 1
ATOM 689 N N . ASP A 1 85 ? -10.808 -10.373 12.701 1.00 69.19 85 ASP A N 1
ATOM 690 C CA . ASP A 1 85 ? -10.448 -11.590 13.455 1.00 69.19 85 ASP A CA 1
ATOM 691 C C . ASP A 1 85 ? -11.543 -11.991 14.466 1.00 69.19 85 ASP A C 1
ATOM 693 O O . ASP A 1 85 ? -11.685 -13.161 14.821 1.00 69.19 85 ASP A O 1
ATOM 697 N N . ASN A 1 86 ? -12.353 -11.020 14.910 1.00 65.12 86 ASN A N 1
ATOM 698 C CA . ASN A 1 86 ? -13.526 -11.234 15.743 1.00 65.12 86 ASN A CA 1
ATOM 699 C C . ASN A 1 86 ? -14.779 -10.575 15.123 1.00 65.12 86 ASN A C 1
ATOM 701 O O . ASN A 1 86 ? -14.911 -9.347 15.175 1.00 65.12 86 ASN A O 1
ATOM 705 N N . PRO A 1 87 ? -15.749 -11.353 14.605 1.00 61.34 87 PRO A N 1
ATOM 706 C CA . PRO A 1 87 ? -16.978 -10.810 14.023 1.00 61.34 87 PRO A CA 1
ATOM 707 C C . PRO A 1 87 ? -17.837 -10.011 15.021 1.00 61.34 87 PRO A C 1
ATOM 709 O O . PRO A 1 87 ? -18.656 -9.200 14.595 1.00 61.34 87 PRO A O 1
ATOM 712 N N . ASN A 1 88 ? -17.616 -10.148 16.333 1.00 65.12 88 ASN A N 1
ATOM 713 C CA . ASN A 1 88 ? -18.316 -9.362 17.355 1.00 65.12 88 ASN A CA 1
ATOM 714 C C . ASN A 1 88 ? -17.828 -7.907 17.458 1.00 65.12 88 ASN A C 1
ATOM 716 O O . ASN A 1 88 ? -18.445 -7.115 18.155 1.00 65.12 88 ASN A O 1
ATOM 720 N N . GLN A 1 89 ? -16.756 -7.510 16.763 1.00 58.84 89 GLN A N 1
ATOM 721 C CA . GLN A 1 89 ? -16.362 -6.094 16.658 1.00 58.84 89 GLN A CA 1
ATOM 722 C C . GLN A 1 89 ? -17.234 -5.306 15.659 1.00 58.84 89 GLN A C 1
ATOM 724 O O . GLN A 1 89 ? -17.008 -4.119 15.428 1.00 58.84 89 GLN A O 1
ATOM 729 N N . LEU A 1 90 ? -18.215 -5.967 15.031 1.00 58.25 90 LEU A N 1
ATOM 730 C CA . LEU A 1 90 ? -19.135 -5.363 14.070 1.00 58.25 90 LEU A CA 1
ATOM 731 C C . LEU A 1 90 ? -20.405 -4.777 14.713 1.00 58.25 90 LEU A C 1
ATOM 733 O O . LEU A 1 90 ? -21.123 -4.082 13.983 1.00 58.25 90 LEU A O 1
ATOM 737 N N . SER A 1 91 ? -20.667 -5.055 16.001 1.00 59.19 91 SER A N 1
ATOM 738 C CA . SER A 1 91 ? -21.845 -4.607 16.769 1.00 59.19 91 SER A CA 1
ATOM 739 C C . SER A 1 91 ? -21.740 -3.166 17.248 1.00 59.19 91 SER A C 1
ATOM 741 O O . SER A 1 91 ? -20.695 -2.850 17.859 1.00 59.19 91 SER A O 1
#

Radius of gyration: 13.85 Å; chains: 1; bounding box: 34×28×37 Å